Protein AF-A0A3P7E2C1-F1 (afdb_monomer_lite)

Structure (mmCIF, N/CA/C/O backbone):
data_A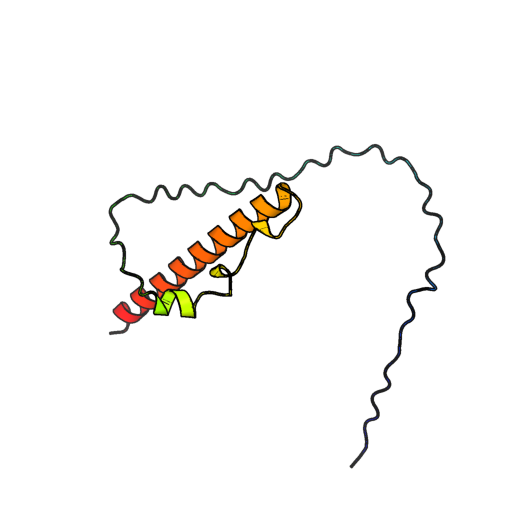F-A0A3P7E2C1-F1
#
_entry.id   AF-A0A3P7E2C1-F1
#
loop_
_atom_site.group_PDB
_atom_site.id
_atom_site.type_symbol
_atom_site.label_atom_id
_atom_site.label_alt_id
_atom_site.label_comp_id
_atom_site.label_asym_id
_atom_site.label_entity_id
_atom_site.label_seq_id
_atom_site.pdbx_PDB_ins_code
_atom_site.Cartn_x
_atom_site.Cartn_y
_atom_site.Cartn_z
_atom_site.occupancy
_atom_site.B_iso_or_equiv
_atom_site.auth_seq_id
_atom_site.auth_comp_id
_atom_site.auth_asym_id
_atom_site.auth_atom_id
_atom_site.pdbx_PDB_model_num
ATOM 1 N N . MET A 1 1 ? -13.293 -21.385 -45.369 1.00 48.38 1 MET A N 1
ATOM 2 C CA . MET A 1 1 ? -12.971 -21.171 -43.939 1.00 48.38 1 MET A CA 1
ATOM 3 C C . MET A 1 1 ? -14.239 -21.379 -43.131 1.00 48.38 1 MET A C 1
ATOM 5 O O . MET A 1 1 ? -15.244 -20.755 -43.451 1.00 48.38 1 MET A O 1
ATOM 9 N N . MET A 1 2 ? -14.222 -22.319 -42.185 1.00 51.50 2 MET A N 1
ATOM 10 C CA . MET A 1 2 ? -15.395 -22.694 -41.391 1.00 51.50 2 MET A CA 1
ATOM 11 C C . MET A 1 2 ? -15.752 -21.595 -40.386 1.00 51.50 2 MET A C 1
ATOM 13 O O . MET A 1 2 ? -14.876 -21.062 -39.708 1.00 51.50 2 MET A O 1
ATOM 17 N N . LYS A 1 3 ? -17.036 -21.232 -40.337 1.00 57.97 3 LYS A N 1
ATOM 18 C CA . LYS A 1 3 ? -17.590 -20.281 -39.372 1.00 57.97 3 LYS A CA 1
ATOM 19 C C . LYS A 1 3 ? -17.943 -21.062 -38.110 1.00 57.97 3 LYS A C 1
ATOM 21 O O . LYS A 1 3 ? -18.867 -21.866 -38.124 1.00 57.97 3 LYS A O 1
ATOM 26 N N . ASN A 1 4 ? -17.182 -20.851 -37.044 1.00 63.25 4 ASN A N 1
ATOM 27 C CA . ASN A 1 4 ? -17.468 -21.443 -35.744 1.00 63.25 4 ASN A CA 1
ATOM 28 C C . ASN A 1 4 ? -18.526 -20.572 -35.060 1.00 63.25 4 ASN A C 1
ATOM 30 O O . ASN A 1 4 ? -18.207 -19.523 -34.506 1.00 63.25 4 ASN A O 1
ATOM 34 N N . GLU A 1 5 ? -19.791 -20.971 -35.152 1.00 62.62 5 GLU A N 1
ATOM 35 C CA . GLU A 1 5 ? -20.889 -20.309 -34.449 1.00 62.62 5 GLU A CA 1
ATOM 36 C C . GLU A 1 5 ? -20.870 -20.736 -32.975 1.00 62.62 5 GLU A C 1
ATOM 38 O O . GLU A 1 5 ? -21.235 -21.855 -32.612 1.00 62.62 5 GLU A O 1
ATOM 43 N N . THR A 1 6 ? -20.394 -19.848 -32.106 1.00 63.97 6 THR A N 1
ATOM 44 C CA . THR A 1 6 ? -20.466 -20.004 -30.651 1.00 63.97 6 THR A CA 1
ATOM 45 C C . THR A 1 6 ? -21.913 -19.847 -30.191 1.00 63.97 6 THR A C 1
ATOM 47 O O . THR A 1 6 ? -22.439 -18.735 -30.154 1.00 63.97 6 THR A O 1
ATOM 50 N N . LYS A 1 7 ? -22.560 -20.961 -29.838 1.00 63.97 7 LYS A N 1
ATOM 51 C CA . LYS A 1 7 ? -23.870 -20.978 -29.176 1.00 63.97 7 LYS A CA 1
ATOM 52 C C . LYS A 1 7 ? -23.730 -20.441 -27.750 1.00 63.97 7 LYS A C 1
ATOM 54 O O . LYS A 1 7 ? -23.046 -21.037 -26.925 1.00 63.97 7 LYS A O 1
ATOM 59 N N . THR A 1 8 ? -24.366 -19.312 -27.471 1.00 62.88 8 THR A N 1
ATOM 60 C CA . THR A 1 8 ? -24.514 -18.746 -26.128 1.00 62.88 8 THR A CA 1
ATOM 61 C C . THR A 1 8 ? -25.785 -19.299 -25.484 1.00 62.88 8 THR A C 1
ATOM 63 O O . THR A 1 8 ? -26.891 -18.983 -25.912 1.00 62.88 8 THR A O 1
ATOM 66 N N . GLU A 1 9 ? -25.640 -20.132 -24.454 1.00 67.44 9 GLU A N 1
ATOM 67 C CA . GLU A 1 9 ? -26.765 -20.593 -23.635 1.00 67.44 9 GLU A CA 1
ATOM 68 C C . GLU A 1 9 ? -27.009 -19.604 -22.489 1.00 67.44 9 GLU A C 1
ATOM 70 O O . GLU A 1 9 ? -26.121 -19.315 -21.685 1.00 67.44 9 GLU A O 1
ATOM 75 N N . ILE A 1 10 ? -28.219 -19.048 -22.439 1.00 62.03 10 ILE A N 1
ATOM 76 C CA . ILE A 1 10 ? -28.678 -18.156 -21.373 1.00 62.03 10 ILE A CA 1
ATOM 77 C C . ILE A 1 10 ? -29.304 -19.041 -20.294 1.00 62.03 10 ILE A C 1
ATOM 79 O O . ILE A 1 10 ? -30.356 -19.638 -20.508 1.00 62.03 10 ILE A O 1
ATOM 83 N N . ILE A 1 11 ? -28.639 -19.151 -19.145 1.00 65.62 11 ILE A N 1
ATOM 84 C CA . ILE A 1 11 ? -29.105 -19.956 -18.012 1.00 65.62 11 ILE A CA 1
ATOM 85 C C . ILE A 1 11 ? -29.997 -19.076 -17.129 1.00 65.62 11 ILE A C 1
ATOM 87 O O . ILE A 1 11 ? -29.509 -18.180 -16.440 1.00 65.62 11 ILE A O 1
ATOM 91 N N . ASP A 1 12 ? -31.304 -19.332 -17.146 1.00 61.25 12 ASP A N 1
ATOM 92 C CA . ASP A 1 12 ? -32.269 -18.688 -16.253 1.00 61.25 12 ASP A CA 1
ATOM 93 C C . ASP A 1 12 ? -32.289 -19.401 -14.889 1.00 61.25 12 ASP A C 1
ATOM 95 O O . ASP A 1 12 ? -32.770 -20.526 -14.740 1.00 61.25 12 ASP A O 1
ATOM 99 N N . LEU A 1 13 ? -31.723 -18.744 -13.876 1.00 66.25 13 LEU A N 1
ATOM 100 C CA . LEU A 1 13 ? -31.591 -19.267 -12.511 1.00 66.25 13 LEU A CA 1
ATOM 101 C C . LEU A 1 13 ? -32.883 -19.140 -11.680 1.00 66.25 13 LEU A C 1
ATOM 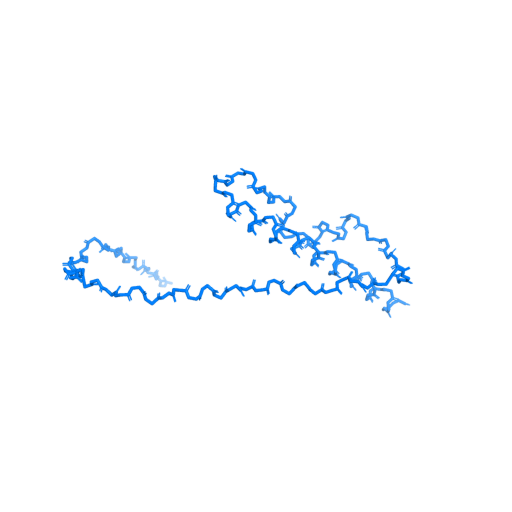103 O O . LEU A 1 13 ? -32.907 -19.557 -10.517 1.00 66.25 13 LEU A O 1
ATOM 107 N N . SER A 1 14 ? -33.961 -18.581 -12.242 1.00 61.94 14 SER A N 1
ATOM 108 C CA . SER A 1 14 ? -35.218 -18.359 -11.513 1.00 61.94 14 SER A CA 1
ATOM 109 C C . SER A 1 14 ? -35.969 -19.652 -11.156 1.00 61.94 14 SER A C 1
ATOM 111 O O . SER A 1 14 ? -36.785 -19.654 -10.236 1.00 61.94 14 SER A O 1
ATOM 113 N N . ILE A 1 15 ? -35.652 -20.780 -11.807 1.00 57.47 15 ILE A N 1
ATOM 114 C CA . ILE A 1 15 ? -36.356 -22.068 -11.639 1.00 57.47 15 ILE A CA 1
ATOM 115 C C . ILE A 1 15 ? -35.780 -22.907 -10.479 1.00 57.47 15 ILE A C 1
ATOM 117 O O . ILE A 1 15 ? -36.040 -24.106 -10.356 1.00 57.47 15 ILE A O 1
ATOM 121 N N . THR A 1 16 ? -35.018 -22.311 -9.560 1.00 54.81 16 THR A N 1
ATOM 122 C CA . THR A 1 16 ? -34.653 -23.023 -8.329 1.00 54.81 16 THR A CA 1
ATOM 123 C C . THR A 1 16 ? -35.872 -23.093 -7.409 1.00 54.81 16 THR A C 1
ATOM 125 O O . THR A 1 16 ? -36.122 -22.220 -6.582 1.00 54.81 16 THR A O 1
ATOM 128 N N . LYS A 1 17 ? -36.667 -24.161 -7.605 1.00 55.09 17 LYS A N 1
ATOM 129 C CA . LYS A 1 17 ? -37.740 -24.611 -6.711 1.00 55.09 17 LYS A CA 1
ATOM 130 C C . LYS A 1 17 ? -37.276 -24.412 -5.277 1.00 55.09 17 LYS A C 1
ATOM 132 O O . LYS A 1 17 ? -36.272 -24.990 -4.861 1.00 55.09 17 LYS A O 1
ATOM 137 N N . SER A 1 18 ? -38.013 -23.579 -4.557 1.00 57.34 18 SER A N 1
ATOM 138 C CA . SER A 1 18 ? -37.847 -23.305 -3.142 1.00 57.34 18 SER A CA 1
ATOM 139 C C . SER A 1 18 ? -37.896 -24.621 -2.370 1.00 57.34 18 SER A C 1
ATOM 141 O O . SER A 1 18 ? -38.953 -25.109 -1.978 1.00 57.34 18 SER A O 1
ATOM 143 N N . ALA A 1 19 ? -36.732 -25.229 -2.151 1.00 53.00 19 ALA A N 1
ATOM 144 C CA . ALA A 1 19 ? -36.593 -26.218 -1.107 1.00 53.00 19 ALA A CA 1
ATOM 145 C C . ALA A 1 19 ? -36.953 -25.480 0.182 1.00 53.00 19 ALA A C 1
ATOM 147 O O . ALA A 1 19 ? -36.265 -24.538 0.577 1.00 53.00 19 ALA A O 1
ATOM 148 N N . LEU A 1 20 ? -38.091 -25.845 0.773 1.00 49.44 20 LEU A N 1
ATOM 149 C CA . LEU A 1 20 ? -38.510 -25.415 2.097 1.00 49.44 20 LEU A CA 1
ATOM 150 C C . LEU A 1 20 ? -37.424 -25.865 3.075 1.00 49.44 20 LEU A C 1
ATOM 152 O O . LEU A 1 20 ? -37.481 -26.958 3.634 1.00 49.44 20 LEU A O 1
ATOM 156 N N . VAL A 1 21 ? -36.387 -25.045 3.236 1.00 52.03 21 VAL A N 1
ATOM 157 C CA . VAL A 1 21 ? -35.375 -25.236 4.263 1.00 52.03 21 VAL A CA 1
ATOM 158 C C . VAL A 1 21 ? -36.090 -24.949 5.570 1.00 52.03 21 VAL A C 1
ATOM 160 O O . VAL A 1 21 ? -36.291 -23.801 5.963 1.00 52.03 21 VAL A O 1
ATOM 163 N N . SER A 1 22 ? -36.558 -26.022 6.203 1.00 51.91 22 SER A N 1
ATOM 164 C CA . SER A 1 22 ? -37.112 -25.988 7.546 1.00 51.91 22 SER A CA 1
ATOM 165 C C . SER A 1 22 ? -36.144 -25.225 8.441 1.00 51.91 22 SER A C 1
ATOM 167 O O . SER A 1 22 ? -34.969 -25.589 8.534 1.00 51.91 22 SER A O 1
ATOM 169 N N . LEU A 1 23 ? -36.646 -24.173 9.086 1.00 54.06 23 LEU A N 1
ATOM 170 C CA . LEU A 1 23 ? -35.924 -23.347 10.043 1.00 54.06 23 LEU A CA 1
ATOM 171 C C . LEU A 1 23 ? -35.666 -24.164 11.319 1.00 54.06 23 LEU A C 1
ATOM 173 O O . LEU A 1 23 ? -36.231 -23.894 12.379 1.00 54.06 23 LE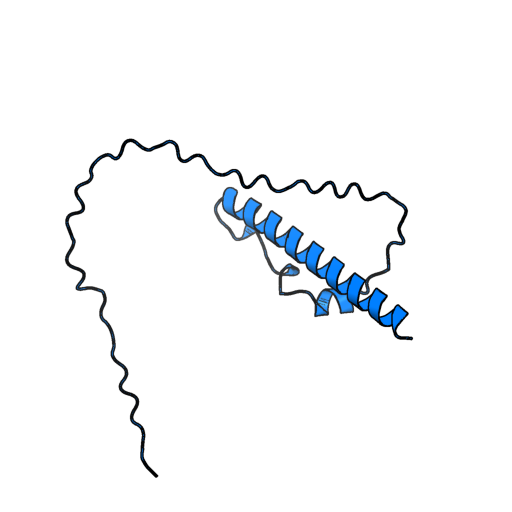U A O 1
ATOM 177 N N . THR A 1 24 ? -34.848 -25.211 11.236 1.00 53.19 24 THR A N 1
ATOM 178 C CA . THR A 1 24 ? -34.337 -25.857 12.434 1.00 53.19 24 THR A CA 1
ATOM 179 C C . THR A 1 24 ? -33.457 -24.818 13.105 1.00 53.19 24 THR A C 1
ATOM 181 O O . THR A 1 24 ? -32.474 -24.333 12.545 1.00 53.19 24 THR A O 1
ATOM 184 N N . LYS A 1 25 ? -33.872 -24.386 14.300 1.00 58.94 25 LYS A N 1
ATOM 185 C CA . LYS A 1 25 ? -33.069 -23.523 15.159 1.00 58.94 25 LYS A CA 1
ATOM 186 C C . LYS A 1 25 ? -31.834 -24.319 15.553 1.00 58.94 25 LYS A C 1
ATOM 188 O O . LYS A 1 25 ? -31.785 -24.913 16.627 1.00 58.94 25 LYS A O 1
ATOM 193 N N . THR A 1 26 ? -30.833 -24.360 14.680 1.00 56.81 26 THR A N 1
ATOM 194 C CA . THR A 1 26 ? -29.492 -24.764 15.063 1.00 56.81 26 THR A CA 1
ATOM 195 C C . THR A 1 26 ? -29.124 -23.824 16.194 1.00 56.81 26 THR A C 1
ATOM 197 O O . THR A 1 26 ? -28.992 -22.615 15.973 1.00 56.81 26 THR A O 1
ATOM 200 N N . LYS A 1 27 ? -29.059 -24.363 17.421 1.00 58.91 27 LYS A N 1
ATOM 201 C CA . LYS A 1 27 ? -28.421 -23.699 18.557 1.00 58.91 27 LYS A CA 1
ATOM 202 C C . LYS A 1 27 ? -27.150 -23.098 17.989 1.00 58.91 27 LYS A C 1
ATOM 204 O O . LYS A 1 27 ? -26.296 -23.849 17.519 1.00 58.91 27 LYS A O 1
ATOM 209 N N . LYS A 1 28 ? -27.098 -21.765 17.916 1.00 58.72 28 LYS A N 1
ATOM 210 C CA . LYS A 1 28 ? -25.929 -21.050 17.422 1.00 58.72 28 LYS A CA 1
ATOM 211 C C . LYS A 1 28 ? -24.779 -21.573 18.266 1.00 58.72 28 LYS A C 1
ATOM 213 O O . LYS A 1 28 ? -24.697 -21.243 19.447 1.00 58.72 28 LYS A O 1
ATOM 218 N N . ARG A 1 29 ? -23.932 -22.436 17.692 1.00 59.00 29 ARG A N 1
ATOM 219 C CA . ARG A 1 29 ? -22.594 -22.601 18.241 1.00 59.00 29 ARG A CA 1
ATOM 220 C C . ARG A 1 29 ? -22.061 -21.175 18.299 1.00 59.00 29 ARG A C 1
ATOM 222 O O . ARG A 1 29 ? -22.241 -20.463 17.303 1.00 59.00 29 ARG A O 1
ATOM 229 N N . PRO A 1 30 ? -21.545 -20.710 19.447 1.00 52.66 30 PRO A N 1
ATOM 230 C CA . PRO A 1 30 ? -20.901 -19.414 19.479 1.00 52.66 30 PRO A CA 1
ATOM 231 C C . PRO A 1 30 ? -19.901 -19.436 18.332 1.00 52.66 30 PRO A C 1
ATOM 233 O O . PRO A 1 30 ? -19.035 -20.308 18.275 1.00 52.66 30 PRO A O 1
ATOM 236 N N . TYR A 1 31 ? -20.135 -18.577 17.340 1.00 57.41 31 TYR A N 1
ATOM 237 C CA . TYR A 1 31 ? -19.164 -18.331 16.299 1.00 57.41 31 TYR A CA 1
ATOM 238 C C . TYR A 1 31 ? -17.981 -17.768 17.065 1.00 57.41 31 TYR A C 1
ATOM 240 O O . TYR A 1 31 ? -18.011 -16.609 17.486 1.00 57.41 31 TYR A O 1
ATOM 248 N N . VAL A 1 32 ? -17.014 -18.636 17.364 1.00 56.47 32 VAL A N 1
ATOM 249 C CA . VAL A 1 32 ? -15.709 -18.219 17.840 1.00 56.47 32 VAL A CA 1
ATOM 250 C C . VAL A 1 32 ? -15.174 -17.459 16.654 1.00 56.47 32 VAL A C 1
ATOM 252 O O . VAL A 1 32 ? -14.749 -18.031 15.654 1.00 56.47 32 VAL A O 1
ATOM 255 N N . LYS A 1 33 ? -15.374 -16.146 16.710 1.00 59.06 33 LYS A N 1
ATOM 256 C CA . LYS A 1 33 ? -14.741 -15.216 15.810 1.00 59.06 33 LYS A CA 1
ATOM 257 C C . LYS A 1 33 ? -13.274 -15.540 15.991 1.00 59.06 33 LYS A C 1
ATOM 259 O O . LYS A 1 33 ? -12.724 -15.271 17.054 1.00 59.06 33 LYS A O 1
ATOM 264 N N . GLU A 1 34 ? -12.684 -16.196 14.998 1.00 55.94 34 GLU A N 1
ATOM 265 C CA . GLU A 1 34 ? -11.252 -16.140 14.800 1.00 55.94 34 GLU A CA 1
ATOM 266 C C . GLU A 1 34 ? -10.984 -14.652 14.627 1.00 55.94 34 GLU A C 1
ATOM 268 O O . GLU A 1 34 ? -11.128 -14.057 13.549 1.00 55.94 34 GLU A O 1
ATOM 273 N N . GLU A 1 35 ? -10.757 -14.004 15.767 1.00 50.84 35 GLU A N 1
ATOM 274 C CA . GLU A 1 35 ? -9.995 -12.794 15.855 1.00 50.84 35 GLU A CA 1
ATOM 275 C C . GLU A 1 35 ? -8.715 -13.184 15.153 1.00 50.84 35 GLU A C 1
ATOM 277 O O . GLU A 1 35 ? -7.832 -13.829 15.708 1.00 50.84 35 GLU A O 1
ATOM 282 N N . ASN A 1 36 ? -8.694 -12.892 13.854 1.00 49.38 36 ASN A N 1
ATOM 283 C CA . ASN A 1 36 ? -7.488 -12.690 13.104 1.00 49.38 36 ASN A CA 1
ATOM 284 C C . ASN A 1 36 ? -6.809 -11.570 13.873 1.00 49.38 36 ASN A C 1
ATOM 286 O O . ASN A 1 36 ? -7.024 -10.392 13.575 1.00 49.38 36 ASN A O 1
ATOM 290 N N . PHE A 1 37 ? -6.120 -11.977 14.942 1.00 45.44 37 PHE A N 1
ATOM 291 C CA . PHE A 1 37 ? -5.176 -11.223 15.717 1.00 45.44 37 PHE A CA 1
ATOM 292 C C . PHE A 1 37 ? -4.266 -10.707 14.630 1.00 45.44 37 PHE A C 1
ATOM 294 O O . PHE A 1 37 ? -3.501 -11.446 14.004 1.00 45.44 37 PHE A O 1
ATOM 301 N N . VAL A 1 38 ? -4.519 -9.460 14.250 1.00 49.03 38 VAL A N 1
ATOM 302 C CA . VAL A 1 38 ? -3.640 -8.751 13.358 1.00 49.03 38 VAL A CA 1
ATOM 303 C C . VAL A 1 38 ? -2.375 -8.713 14.167 1.00 49.03 38 VAL A C 1
ATOM 305 O O . VAL A 1 38 ? -2.327 -8.002 15.159 1.00 49.03 38 VAL A O 1
ATOM 308 N N . TYR A 1 39 ? -1.449 -9.591 13.788 1.00 48.97 39 TYR A N 1
ATOM 309 C CA . TYR A 1 39 ? -0.085 -9.631 14.255 1.00 48.97 39 TYR A CA 1
ATOM 310 C C . TYR A 1 39 ? 0.332 -8.164 14.334 1.00 48.97 39 TYR A C 1
ATOM 312 O O . TYR A 1 39 ? 0.537 -7.521 13.297 1.00 48.97 39 TYR A O 1
ATOM 320 N N . GLU A 1 40 ? 0.354 -7.604 15.546 1.00 50.75 40 GLU A N 1
ATOM 321 C CA . GLU A 1 40 ? 1.179 -6.452 15.853 1.00 50.75 40 GLU A CA 1
ATOM 322 C C . GLU A 1 40 ? 2.577 -7.011 15.670 1.00 50.75 40 GLU A C 1
ATOM 324 O O . GLU A 1 40 ? 3.229 -7.469 16.596 1.00 50.75 40 GLU A O 1
ATOM 329 N N . LYS A 1 41 ? 2.989 -7.142 14.405 1.00 51.41 41 LYS A N 1
ATOM 330 C CA . LYS A 1 41 ? 4.369 -7.392 14.089 1.00 51.41 41 LYS A CA 1
ATOM 331 C C . LYS A 1 41 ? 5.015 -6.134 14.593 1.00 51.41 41 LYS A C 1
ATOM 333 O O . LYS A 1 41 ? 4.842 -5.082 13.984 1.00 51.41 41 LYS A O 1
ATOM 338 N N . ASP A 1 42 ? 5.633 -6.270 15.751 1.00 46.06 42 ASP A N 1
ATOM 339 C CA . ASP A 1 42 ? 6.456 -5.296 16.418 1.00 46.06 42 ASP A CA 1
ATOM 340 C C . ASP A 1 42 ? 7.410 -4.677 15.391 1.00 46.06 42 ASP A C 1
ATOM 342 O O . ASP A 1 42 ? 8.561 -5.080 15.239 1.00 46.06 42 ASP A O 1
ATOM 346 N N . GLN A 1 43 ? 6.951 -3.660 14.664 1.00 52.47 43 GLN A N 1
ATOM 347 C CA . GLN A 1 43 ? 7.790 -2.774 13.869 1.00 52.47 43 GLN A CA 1
ATOM 348 C C . GLN A 1 43 ? 8.420 -1.755 14.836 1.00 52.47 43 GLN A C 1
ATOM 350 O O . GLN A 1 43 ? 8.576 -0.582 14.532 1.00 52.47 43 GLN A O 1
ATOM 355 N N . LYS A 1 44 ? 8.845 -2.221 16.020 1.00 47.12 44 LYS A N 1
ATOM 356 C CA . LYS A 1 44 ? 9.958 -1.651 16.778 1.00 47.12 44 LYS A CA 1
ATOM 357 C C . LYS A 1 44 ? 11.257 -2.109 16.106 1.00 47.12 44 LYS A C 1
ATOM 359 O O . LYS A 1 44 ? 12.132 -2.692 16.737 1.00 47.12 44 LYS A O 1
ATOM 364 N N . LYS A 1 45 ? 11.415 -1.863 14.804 1.00 54.44 45 LYS A N 1
ATOM 365 C CA . LYS A 1 45 ? 12.748 -1.905 14.199 1.00 54.44 45 LYS A CA 1
ATOM 366 C C . LYS A 1 45 ? 13.364 -0.529 14.373 1.00 54.44 45 LYS A C 1
ATOM 368 O O . LYS A 1 45 ? 13.233 0.335 13.522 1.00 54.44 45 LYS A O 1
ATOM 373 N N . SER A 1 46 ? 13.948 -0.372 15.561 1.00 51.88 46 SER A N 1
ATOM 374 C CA . SER A 1 46 ? 15.186 0.356 15.847 1.00 51.88 46 SER A CA 1
ATOM 375 C C . SER A 1 46 ? 15.555 1.473 14.863 1.00 51.88 46 SER A C 1
ATOM 377 O O . SER A 1 46 ? 15.923 1.223 13.714 1.00 51.88 46 SER A O 1
ATOM 379 N N . SER A 1 47 ? 15.536 2.677 15.414 1.00 48.28 47 SER A N 1
ATOM 380 C CA . SER A 1 47 ? 15.930 3.997 14.929 1.00 48.28 47 SER A CA 1
ATOM 381 C C . SER A 1 47 ? 17.346 4.146 14.340 1.00 48.28 47 SER A C 1
ATOM 383 O O . SER A 1 47 ? 18.006 5.123 14.668 1.00 48.28 47 SER A O 1
ATOM 385 N N . ASP A 1 48 ? 17.856 3.225 13.515 1.00 51.47 48 ASP A N 1
ATOM 386 C CA . ASP A 1 48 ? 19.268 3.341 13.090 1.00 51.47 48 ASP A CA 1
ATOM 387 C C . ASP A 1 48 ? 19.616 2.861 11.677 1.00 51.47 48 ASP A C 1
ATOM 389 O O . ASP A 1 48 ? 20.774 2.830 11.270 1.00 51.47 48 ASP A O 1
ATOM 393 N N . ARG A 1 49 ? 18.633 2.466 10.869 1.00 55.34 49 ARG A N 1
ATOM 394 C CA . ARG A 1 49 ? 18.923 1.913 9.540 1.00 55.34 49 ARG A CA 1
ATOM 395 C C . ARG A 1 49 ? 18.408 2.843 8.475 1.00 55.34 49 ARG A C 1
ATOM 397 O O . ARG A 1 49 ? 17.287 2.650 8.028 1.00 55.34 49 ARG A O 1
ATOM 404 N N . HIS A 1 50 ? 19.249 3.820 8.137 1.00 57.25 50 HIS A N 1
ATOM 405 C CA . HIS A 1 50 ? 19.229 4.618 6.909 1.00 57.25 50 HIS A CA 1
ATOM 406 C C . HIS A 1 50 ? 17.836 4.670 6.282 1.00 57.25 50 HIS A C 1
ATOM 408 O O . HIS A 1 50 ? 17.448 3.755 5.544 1.00 57.25 50 HIS A O 1
ATOM 414 N N . GLU A 1 51 ? 17.072 5.714 6.609 1.00 69.75 51 GLU A N 1
ATOM 415 C CA . GLU A 1 51 ? 15.870 6.045 5.852 1.00 69.75 51 GLU A CA 1
ATOM 416 C C . GLU A 1 51 ? 16.302 6.300 4.407 1.00 69.75 51 GLU A C 1
ATOM 418 O O . GLU A 1 51 ? 16.693 7.401 4.033 1.00 69.75 51 GLU A O 1
ATOM 423 N N . VAL A 1 52 ? 16.320 5.233 3.605 1.00 71.81 52 VAL A N 1
ATOM 424 C CA . VAL A 1 52 ? 16.585 5.310 2.175 1.00 71.81 52 VAL A CA 1
ATOM 425 C C . VAL A 1 52 ? 15.515 6.233 1.629 1.00 71.81 52 VAL A C 1
ATOM 427 O O . VAL A 1 52 ? 14.323 5.938 1.743 1.00 71.81 52 VAL A O 1
ATOM 430 N N . PHE A 1 53 ? 15.938 7.371 1.091 1.00 85.25 53 PHE A N 1
ATOM 431 C CA . PHE A 1 53 ? 15.025 8.310 0.473 1.00 85.25 53 PHE A CA 1
ATOM 432 C C . PHE A 1 53 ? 14.333 7.608 -0.699 1.00 85.25 53 PHE A C 1
ATOM 434 O O . PHE A 1 53 ? 14.963 7.283 -1.703 1.00 85.25 53 PHE A O 1
ATOM 441 N N . ILE A 1 54 ? 13.031 7.347 -0.563 1.00 85.38 54 ILE A N 1
ATOM 442 C CA . ILE A 1 54 ? 12.243 6.716 -1.621 1.00 85.38 54 ILE A CA 1
ATOM 443 C C . ILE A 1 54 ? 11.649 7.831 -2.490 1.00 85.38 54 ILE A C 1
ATOM 445 O O . ILE A 1 54 ? 10.760 8.551 -2.022 1.00 85.38 54 ILE A O 1
ATOM 449 N N . PRO A 1 55 ? 12.075 7.985 -3.758 1.00 89.25 55 PRO A N 1
ATOM 450 C CA . PRO A 1 55 ? 11.506 8.991 -4.636 1.00 89.25 55 PRO A CA 1
A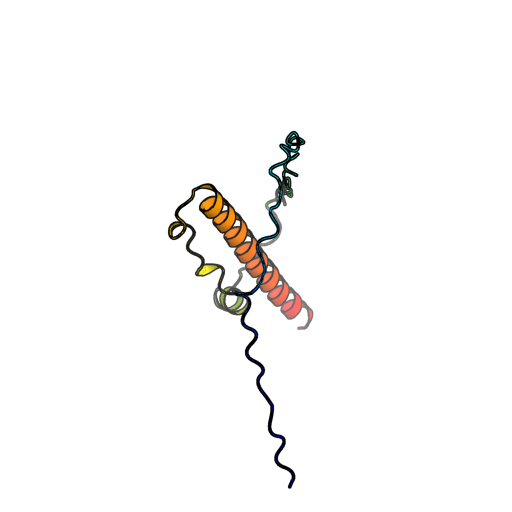TOM 451 C C . PRO A 1 55 ? 10.022 8.704 -4.885 1.00 89.25 55 PRO A C 1
ATOM 453 O O . PRO A 1 55 ? 9.600 7.561 -5.080 1.00 89.25 55 PRO A O 1
ATOM 456 N N . GLN A 1 56 ? 9.214 9.764 -4.956 1.00 90.00 56 GLN A N 1
ATOM 457 C CA . GLN A 1 56 ? 7.763 9.655 -5.150 1.00 90.00 56 GLN A CA 1
ATOM 458 C C . GLN A 1 56 ? 7.386 8.921 -6.449 1.00 90.00 56 GLN A C 1
ATOM 460 O O . GLN A 1 56 ? 6.344 8.272 -6.518 1.00 90.00 56 GLN A O 1
ATOM 465 N N . ASN A 1 57 ? 8.249 8.980 -7.468 1.00 90.75 57 ASN A N 1
ATOM 466 C CA . ASN A 1 57 ? 8.072 8.228 -8.708 1.00 90.75 57 ASN A CA 1
ATOM 467 C C . ASN A 1 57 ? 8.080 6.707 -8.456 1.00 90.75 57 ASN A C 1
ATOM 469 O O . ASN A 1 57 ? 7.167 6.019 -8.907 1.00 90.75 57 ASN A O 1
ATOM 473 N N . ALA A 1 58 ? 9.030 6.196 -7.662 1.00 89.31 58 ALA A N 1
ATOM 474 C CA . ALA A 1 58 ? 9.095 4.773 -7.319 1.00 89.31 58 ALA A CA 1
ATOM 475 C C . ALA A 1 58 ? 7.848 4.326 -6.541 1.00 89.31 58 ALA A C 1
ATOM 477 O O . ALA A 1 58 ? 7.244 3.307 -6.869 1.00 89.31 58 ALA A O 1
ATOM 478 N N . LEU A 1 59 ? 7.381 5.140 -5.586 1.00 91.75 59 LEU A N 1
ATOM 479 C CA . LEU A 1 59 ? 6.126 4.864 -4.878 1.00 91.75 59 LEU A CA 1
ATOM 480 C C . LEU A 1 59 ? 4.930 4.791 -5.831 1.00 91.75 59 LEU A C 1
ATOM 482 O O . LEU A 1 59 ? 4.104 3.896 -5.700 1.00 91.75 59 LEU A O 1
ATOM 486 N N . ARG A 1 60 ? 4.846 5.700 -6.809 1.00 92.31 60 ARG A N 1
ATOM 487 C CA . ARG A 1 60 ? 3.751 5.723 -7.787 1.00 92.31 60 ARG A CA 1
ATOM 488 C C . ARG A 1 60 ? 3.786 4.524 -8.739 1.00 92.31 60 ARG A C 1
ATOM 490 O O . ARG A 1 60 ? 2.725 4.042 -9.114 1.00 92.31 60 ARG A O 1
ATOM 497 N N . ARG A 1 61 ? 4.973 4.034 -9.120 1.00 91.94 61 ARG A N 1
ATOM 498 C CA . ARG A 1 61 ? 5.131 2.838 -9.974 1.00 91.94 61 ARG A CA 1
ATOM 499 C C . ARG A 1 61 ? 4.596 1.571 -9.303 1.00 91.94 61 ARG A C 1
ATOM 501 O O . ARG A 1 61 ? 4.018 0.730 -9.982 1.00 91.94 61 ARG A O 1
ATOM 508 N N . HIS A 1 62 ? 4.765 1.466 -7.985 1.00 93.19 62 HIS A N 1
ATOM 509 C CA . HIS A 1 62 ? 4.328 0.315 -7.182 1.00 93.19 62 HIS A CA 1
ATOM 510 C C . HIS A 1 62 ? 2.987 0.523 -6.473 1.00 93.19 62 HIS A C 1
ATOM 512 O O . HIS A 1 62 ? 2.525 -0.364 -5.746 1.00 93.19 62 HIS A O 1
ATOM 518 N N . ASP A 1 63 ? 2.357 1.687 -6.628 1.00 92.06 63 ASP A N 1
ATOM 519 C CA . ASP A 1 63 ? 1.016 1.910 -6.103 1.00 92.06 63 ASP A CA 1
ATOM 520 C C . ASP A 1 63 ? -0.006 1.183 -6.981 1.00 92.06 63 ASP A C 1
ATOM 522 O O . ASP A 1 63 ? -0.172 1.457 -8.165 1.00 92.06 63 ASP A O 1
ATOM 526 N N . THR A 1 64 ? -0.735 0.257 -6.366 1.00 90.12 64 THR A N 1
ATOM 527 C CA . THR A 1 64 ? -1.792 -0.535 -7.012 1.00 90.12 64 THR A CA 1
ATOM 528 C C . THR A 1 64 ? -3.173 0.116 -6.863 1.00 90.12 64 THR A C 1
ATOM 530 O O . THR A 1 64 ? -4.200 -0.557 -6.897 1.00 90.12 64 THR A O 1
ATOM 533 N N . GLY A 1 65 ? -3.208 1.439 -6.669 1.00 90.38 65 GLY A N 1
ATOM 534 C CA . GLY A 1 65 ? -4.422 2.214 -6.404 1.00 90.38 65 GLY A CA 1
ATOM 535 C C . GLY A 1 65 ? -4.796 2.277 -4.922 1.00 90.38 65 GLY A C 1
ATOM 536 O O . GLY A 1 65 ? -5.896 2.715 -4.580 1.00 90.38 65 GLY A O 1
ATOM 537 N N . ALA A 1 66 ? -3.892 1.876 -4.025 1.00 91.56 66 ALA A N 1
ATOM 538 C CA . ALA A 1 66 ? -4.113 1.933 -2.586 1.00 91.56 66 ALA A CA 1
ATOM 539 C C . ALA A 1 66 ? -4.253 3.379 -2.094 1.00 91.56 66 ALA A C 1
ATOM 541 O O . ALA A 1 66 ? -5.057 3.652 -1.196 1.00 91.56 66 ALA A O 1
ATOM 542 N N . ALA A 1 67 ? -3.527 4.320 -2.708 1.00 89.25 67 ALA A N 1
ATOM 543 C CA . ALA A 1 67 ? -3.654 5.739 -2.385 1.00 89.25 67 ALA A CA 1
ATOM 544 C C . ALA A 1 67 ? -5.075 6.273 -2.636 1.00 89.25 67 ALA A C 1
ATOM 546 O O . ALA A 1 67 ? -5.540 7.115 -1.866 1.00 89.25 67 ALA A O 1
ATOM 547 N N . ASN A 1 68 ? -5.783 5.722 -3.626 1.00 91.75 68 ASN A N 1
ATOM 548 C CA . ASN A 1 68 ? -7.123 6.151 -4.039 1.00 91.75 68 ASN A CA 1
ATOM 549 C C . ASN A 1 68 ? -8.256 5.541 -3.199 1.00 91.75 68 ASN A C 1
ATOM 551 O O . ASN A 1 68 ? -9.416 5.922 -3.355 1.00 91.75 68 ASN A O 1
ATOM 555 N N . ILE A 1 69 ? -7.955 4.593 -2.306 1.00 91.06 69 ILE A N 1
ATOM 556 C CA . ILE A 1 69 ? -8.965 4.005 -1.422 1.00 91.06 69 ILE A CA 1
ATOM 557 C C . ILE A 1 69 ? -9.453 5.088 -0.457 1.00 91.06 69 ILE A C 1
ATOM 559 O O . ILE A 1 69 ? -8.684 5.547 0.387 1.00 91.06 69 ILE A O 1
ATOM 563 N N . ASN A 1 70 ? -10.739 5.444 -0.536 1.00 92.56 70 ASN A N 1
ATOM 564 C CA . ASN A 1 70 ? -11.396 6.304 0.446 1.00 92.56 70 ASN A CA 1
ATOM 565 C C . ASN A 1 70 ? -12.305 5.481 1.385 1.00 92.56 70 ASN A C 1
ATOM 567 O O . ASN A 1 70 ? -13.402 5.085 0.979 1.00 92.56 70 ASN A O 1
ATOM 571 N N . PRO A 1 71 ? -11.885 5.224 2.638 1.00 92.06 71 PRO A N 1
ATOM 572 C CA . PRO A 1 71 ? -12.699 4.514 3.621 1.00 92.06 71 PRO A CA 1
ATOM 573 C C . PRO A 1 71 ? -13.999 5.241 3.988 1.00 92.06 71 PRO A C 1
ATOM 575 O O . PRO A 1 71 ? -14.964 4.583 4.374 1.00 92.06 71 PRO A O 1
ATOM 578 N N . GLU A 1 72 ? -14.066 6.568 3.847 1.00 92.62 72 GLU A N 1
ATOM 579 C CA . GLU A 1 72 ? -15.231 7.369 4.253 1.00 92.62 72 GLU A CA 1
ATOM 580 C C . GLU A 1 72 ? -16.489 7.057 3.442 1.00 92.62 72 GLU A C 1
ATOM 582 O O . GLU A 1 72 ? -17.597 7.147 3.975 1.00 92.62 72 GLU A O 1
ATOM 587 N N . ASN A 1 73 ? -16.310 6.591 2.202 1.00 91.81 73 ASN A N 1
ATOM 588 C CA . ASN A 1 73 ? -17.390 6.228 1.285 1.00 91.81 73 ASN A CA 1
ATOM 589 C C . ASN A 1 73 ? -18.198 5.006 1.757 1.00 91.81 73 ASN A C 1
ATOM 591 O O . ASN A 1 73 ? -19.223 4.672 1.162 1.00 91.81 73 ASN A O 1
ATOM 595 N N . VAL A 1 74 ? -17.756 4.310 2.811 1.00 92.56 74 VAL A N 1
ATOM 596 C CA . VAL A 1 74 ? -18.456 3.134 3.331 1.00 92.56 74 VAL A CA 1
ATOM 597 C C . VAL A 1 74 ? -19.356 3.486 4.507 1.00 92.56 74 VAL A C 1
ATOM 599 O O . VAL A 1 74 ? -18.922 4.068 5.490 1.00 92.56 74 VAL A O 1
ATOM 602 N N . LYS A 1 75 ? -20.620 3.052 4.462 1.00 92.94 75 LYS A N 1
ATOM 603 C CA . LYS A 1 75 ? -21.641 3.406 5.464 1.00 92.94 75 LYS A CA 1
ATOM 604 C C . LYS A 1 75 ? -21.331 2.914 6.885 1.00 92.94 75 LYS A C 1
ATOM 606 O O . LYS A 1 75 ? -21.602 3.613 7.855 1.00 92.94 75 LYS A O 1
ATOM 611 N N . THR A 1 76 ? -20.795 1.703 7.032 1.00 95.12 76 THR A N 1
ATOM 612 C CA . THR A 1 76 ? -20.633 1.054 8.346 1.00 95.12 76 THR A CA 1
ATOM 613 C C . THR A 1 76 ? -19.236 1.268 8.927 1.00 95.12 76 THR A C 1
ATOM 615 O O . THR A 1 76 ? -18.252 1.009 8.231 1.00 95.12 76 THR A O 1
ATOM 618 N N . GLY A 1 77 ? -19.136 1.579 10.223 1.00 93.50 77 GLY A N 1
ATOM 619 C CA . GLY A 1 77 ? -17.847 1.757 10.911 1.00 93.50 77 GLY A CA 1
ATOM 620 C C . GLY A 1 77 ? -16.905 0.548 10.817 1.00 93.50 77 GLY A C 1
ATOM 621 O O . GLY A 1 77 ? -15.709 0.718 10.606 1.00 93.50 77 GLY A O 1
ATOM 622 N N . PHE A 1 78 ? -17.440 -0.679 10.859 1.00 94.94 78 PHE A N 1
ATOM 623 C CA . PHE A 1 78 ? -16.637 -1.901 10.717 1.00 94.94 78 PHE A CA 1
ATOM 624 C C . PHE A 1 78 ? -15.882 -1.963 9.381 1.00 94.94 78 PHE A C 1
ATOM 626 O O . PHE A 1 78 ? -14.684 -2.244 9.343 1.00 94.94 78 PHE A O 1
ATOM 633 N N . HIS A 1 79 ? -16.568 -1.691 8.269 1.00 94.69 79 HIS A N 1
ATOM 634 C CA . HIS A 1 79 ? -15.935 -1.705 6.955 1.00 94.69 79 HIS A CA 1
ATOM 635 C C . HIS A 1 79 ? -15.000 -0.511 6.736 1.00 94.69 79 HIS A C 1
ATOM 637 O O . HIS A 1 79 ? -13.977 -0.707 6.082 1.00 94.69 79 HIS A O 1
ATOM 643 N N . LYS A 1 80 ? -15.288 0.668 7.319 1.00 95.62 80 LYS A N 1
ATOM 644 C CA . LYS A 1 80 ? -14.355 1.811 7.316 1.00 95.62 80 LYS A CA 1
ATOM 645 C C . LYS A 1 80 ? -13.012 1.409 7.927 1.00 95.62 80 LYS A C 1
ATOM 647 O O . LYS A 1 80 ? -11.999 1.419 7.233 1.00 95.62 80 LYS A O 1
ATOM 652 N N . ALA A 1 81 ? -13.036 0.904 9.163 1.00 94.38 81 ALA A N 1
ATOM 653 C CA . ALA A 1 81 ? -11.837 0.440 9.861 1.00 94.38 81 ALA A CA 1
ATOM 654 C C . ALA A 1 81 ? -11.112 -0.672 9.082 1.00 94.38 81 ALA A C 1
ATOM 656 O O . ALA A 1 81 ? -9.900 -0.622 8.884 1.00 94.38 81 ALA A O 1
ATOM 657 N N . LYS A 1 82 ? -11.859 -1.650 8.549 1.00 94.69 82 LYS A N 1
ATOM 658 C CA . LYS A 1 82 ? -11.285 -2.732 7.732 1.00 94.69 82 LYS A CA 1
ATOM 659 C C . LYS A 1 82 ? -10.579 -2.203 6.478 1.00 94.69 82 LYS A C 1
ATOM 661 O O . LYS A 1 82 ? -9.522 -2.723 6.115 1.00 94.69 82 LYS A O 1
ATOM 666 N N . LEU A 1 83 ? -11.157 -1.213 5.795 1.00 93.56 83 LEU A N 1
ATOM 667 C CA . LEU A 1 83 ? -10.548 -0.594 4.618 1.00 93.56 83 LEU A CA 1
ATOM 668 C C . LEU A 1 83 ? -9.335 0.254 4.980 1.00 93.56 83 LEU A C 1
ATOM 670 O O . LEU A 1 83 ? -8.335 0.167 4.276 1.00 93.56 83 LEU A O 1
ATOM 674 N N . GLU A 1 84 ? -9.377 1.005 6.078 1.00 94.06 84 GLU A N 1
ATOM 675 C CA . GLU A 1 84 ? -8.222 1.756 6.579 1.00 94.06 84 GLU A CA 1
ATOM 676 C C . GLU A 1 84 ? -7.034 0.838 6.866 1.00 94.06 84 GLU A C 1
ATOM 678 O O . GLU A 1 84 ? -5.925 1.102 6.398 1.00 94.06 84 GLU A O 1
ATOM 683 N N . THR A 1 85 ? -7.256 -0.277 7.571 1.00 93.94 85 THR A N 1
ATOM 684 C CA . THR A 1 85 ? -6.196 -1.260 7.839 1.00 93.94 85 THR A CA 1
ATOM 685 C C . THR A 1 85 ? -5.626 -1.828 6.542 1.00 93.94 85 THR A C 1
ATOM 687 O O . THR A 1 85 ? -4.408 -1.927 6.392 1.00 93.94 85 THR A O 1
ATOM 690 N N . LYS A 1 86 ? -6.485 -2.180 5.577 1.00 92.12 86 LYS A N 1
ATOM 691 C CA . LYS A 1 86 ? -6.036 -2.673 4.266 1.00 92.12 86 LYS A CA 1
ATOM 692 C C . LYS A 1 86 ? -5.242 -1.616 3.501 1.00 92.12 86 LYS A C 1
ATOM 694 O O . LYS A 1 86 ? -4.170 -1.930 2.996 1.00 92.12 86 LYS A O 1
ATOM 699 N N . ARG A 1 87 ? -5.729 -0.374 3.457 1.00 93.88 87 ARG A N 1
ATOM 700 C CA . ARG A 1 87 ? -5.061 0.760 2.807 1.00 93.88 87 ARG A CA 1
ATOM 701 C C . ARG A 1 87 ? -3.660 0.964 3.377 1.00 93.88 87 ARG A C 1
ATOM 703 O O . ARG A 1 87 ? -2.708 1.030 2.608 1.00 93.88 87 ARG A O 1
ATOM 710 N N . LYS A 1 88 ? -3.525 0.985 4.708 1.00 94.50 88 LYS A N 1
ATOM 711 C CA . LYS A 1 88 ? -2.226 1.099 5.392 1.00 94.50 88 LYS A CA 1
ATOM 712 C C . LYS A 1 88 ? -1.264 -0.016 4.976 1.00 94.50 88 LYS A C 1
ATOM 714 O O . LYS A 1 88 ? -0.154 0.284 4.553 1.00 94.50 88 LYS A O 1
ATOM 719 N N . ARG A 1 89 ? -1.711 -1.278 5.006 1.00 93.62 89 ARG A N 1
ATOM 720 C CA . ARG A 1 89 ? -0.888 -2.434 4.602 1.00 93.62 89 ARG A CA 1
ATOM 721 C C . ARG A 1 89 ? -0.420 -2.354 3.153 1.00 93.62 89 ARG A C 1
ATOM 723 O O . ARG A 1 89 ? 0.721 -2.688 2.860 1.00 93.62 89 ARG A O 1
ATOM 730 N N . PHE A 1 90 ? -1.292 -1.932 2.239 1.00 93.81 90 PHE A N 1
ATOM 731 C CA . PHE A 1 90 ? -0.906 -1.793 0.838 1.00 93.81 90 PHE A CA 1
ATOM 732 C C . PHE A 1 90 ? 0.115 -0.673 0.636 1.00 93.81 90 PHE A C 1
ATOM 734 O O . PHE A 1 90 ? 1.093 -0.887 -0.069 1.00 93.81 90 PHE A O 1
ATOM 741 N N . LEU A 1 91 ? -0.056 0.473 1.301 1.00 92.25 91 LEU A N 1
ATOM 742 C CA . LEU A 1 91 ? 0.916 1.568 1.239 1.00 92.25 91 LEU A CA 1
ATOM 743 C C . LEU A 1 91 ? 2.274 1.180 1.844 1.00 92.25 91 LEU A C 1
ATOM 745 O O . LEU A 1 91 ? 3.310 1.539 1.289 1.00 92.25 91 LEU A O 1
ATOM 749 N N . GLU A 1 92 ? 2.283 0.432 2.950 1.00 92.69 92 GLU A N 1
ATOM 750 C CA . GLU A 1 92 ? 3.510 -0.108 3.551 1.00 92.69 92 GLU A CA 1
ATOM 751 C C . GLU A 1 92 ? 4.216 -1.062 2.581 1.00 92.69 92 GLU A C 1
ATOM 753 O O . GLU A 1 92 ? 5.389 -0.865 2.273 1.00 92.69 92 GLU A O 1
ATOM 758 N N . ARG A 1 93 ? 3.476 -2.005 1.988 1.00 93.44 93 ARG A N 1
ATOM 759 C CA . ARG A 1 93 ? 4.003 -2.911 0.959 1.00 93.44 93 ARG A CA 1
ATOM 760 C C . ARG A 1 93 ? 4.584 -2.154 -0.239 1.00 93.44 93 ARG A C 1
ATOM 762 O O . ARG A 1 93 ? 5.662 -2.498 -0.710 1.00 93.44 93 ARG A O 1
ATOM 769 N N . THR A 1 94 ? 3.893 -1.130 -0.737 1.00 93.62 94 THR A N 1
ATOM 770 C CA . THR A 1 94 ? 4.387 -0.285 -1.837 1.00 93.62 94 THR A CA 1
ATOM 771 C C . THR A 1 94 ? 5.719 0.378 -1.471 1.00 93.62 94 THR A C 1
ATOM 773 O O . THR A 1 94 ? 6.632 0.401 -2.296 1.00 93.62 94 THR A O 1
ATOM 776 N N . ARG A 1 95 ? 5.872 0.861 -0.230 1.00 91.44 95 ARG A N 1
ATOM 777 C CA . ARG A 1 95 ? 7.143 1.419 0.265 1.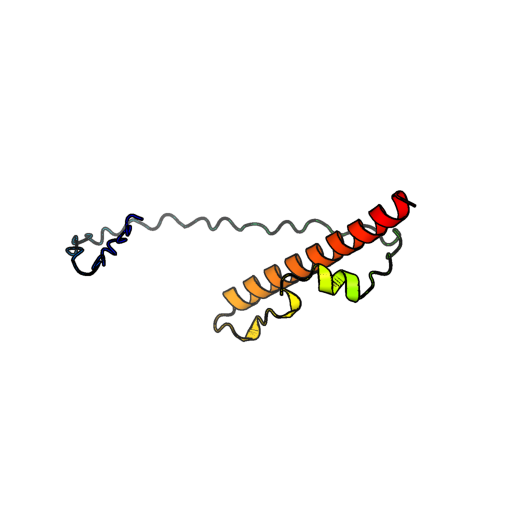00 91.44 95 ARG A CA 1
ATOM 778 C C . ARG A 1 95 ? 8.242 0.363 0.356 1.00 91.44 95 ARG A C 1
ATOM 780 O O . ARG A 1 95 ? 9.361 0.633 -0.065 1.00 91.44 95 ARG A O 1
ATOM 787 N N . GLU A 1 96 ? 7.939 -0.826 0.873 1.00 91.12 96 GLU A N 1
ATOM 788 C CA . GLU A 1 96 ? 8.909 -1.924 0.976 1.00 91.12 96 GLU A CA 1
ATOM 789 C C . GLU A 1 96 ? 9.426 -2.360 -0.400 1.00 91.12 96 GLU A C 1
ATOM 791 O O . GLU A 1 96 ? 10.634 -2.508 -0.579 1.00 91.12 96 GLU A O 1
ATOM 796 N N . ILE A 1 97 ? 8.531 -2.504 -1.382 1.00 92.56 97 ILE A N 1
ATOM 797 C CA . ILE A 1 97 ? 8.900 -2.866 -2.758 1.00 92.56 97 ILE A CA 1
ATOM 798 C C . ILE A 1 97 ? 9.749 -1.762 -3.396 1.00 92.56 97 ILE A C 1
ATOM 800 O O . ILE A 1 97 ? 10.796 -2.060 -3.964 1.00 92.56 97 ILE A O 1
ATOM 804 N N . ALA A 1 98 ? 9.348 -0.494 -3.264 1.00 91.69 98 ALA A N 1
ATOM 805 C CA . ALA A 1 98 ? 10.119 0.628 -3.797 1.00 91.69 98 ALA A CA 1
ATOM 806 C C . ALA A 1 98 ? 11.522 0.712 -3.168 1.00 91.69 98 ALA A C 1
ATOM 808 O O . ALA A 1 98 ? 12.501 0.963 -3.864 1.00 91.69 98 ALA A O 1
ATOM 809 N N . ARG A 1 99 ? 11.637 0.453 -1.860 1.00 89.81 99 ARG A N 1
ATOM 810 C CA . ARG A 1 99 ? 12.929 0.387 -1.164 1.00 89.81 99 ARG A CA 1
ATOM 811 C C . ARG A 1 99 ? 13.793 -0.767 -1.674 1.00 89.81 99 ARG A C 1
ATOM 813 O O . ARG A 1 99 ? 14.993 -0.586 -1.846 1.00 89.81 99 ARG A O 1
ATOM 820 N N . ALA A 1 100 ? 13.197 -1.937 -1.895 1.00 89.69 100 ALA A N 1
ATOM 821 C CA . ALA A 1 100 ? 13.905 -3.095 -2.429 1.00 89.69 100 ALA A CA 1
ATOM 822 C C . ALA A 1 100 ? 14.391 -2.862 -3.869 1.00 89.69 100 ALA A C 1
ATOM 824 O O . ALA A 1 100 ? 15.510 -3.245 -4.185 1.00 89.69 100 ALA A O 1
ATOM 825 N N . GLU A 1 101 ? 13.602 -2.192 -4.719 1.00 89.12 101 GLU A N 1
ATOM 826 C CA . GLU A 1 101 ? 14.026 -1.822 -6.081 1.00 89.12 101 GLU A CA 1
ATOM 827 C C . GLU A 1 101 ? 15.289 -0.949 -6.060 1.00 89.12 101 GLU A C 1
ATOM 829 O O . GLU A 1 101 ? 16.233 -1.224 -6.798 1.00 89.12 101 GLU A O 1
ATOM 834 N N . ILE A 1 102 ? 15.328 0.065 -5.188 1.00 87.19 102 ILE A N 1
ATOM 835 C CA . ILE A 1 102 ? 16.484 0.965 -5.054 1.00 87.19 102 ILE A CA 1
ATOM 836 C C . ILE A 1 102 ? 17.714 0.187 -4.587 1.00 87.19 102 ILE A C 1
ATOM 838 O O . ILE A 1 102 ? 18.754 0.245 -5.233 1.00 87.19 102 ILE A O 1
ATOM 842 N N . LEU A 1 103 ? 17.572 -0.593 -3.512 1.00 86.00 103 LEU A N 1
ATOM 843 C CA . LEU A 1 103 ? 18.686 -1.343 -2.933 1.00 86.00 103 LEU A CA 1
ATOM 844 C C . LEU A 1 103 ? 19.255 -2.388 -3.907 1.00 86.00 103 LEU A C 1
ATOM 846 O O . LEU A 1 103 ? 20.462 -2.603 -3.945 1.00 86.00 103 LEU A O 1
ATOM 850 N N . ASN A 1 104 ? 18.397 -3.026 -4.706 1.00 86.12 104 ASN A N 1
ATOM 851 C CA . ASN A 1 104 ? 18.840 -3.974 -5.726 1.00 86.12 104 ASN A CA 1
ATOM 852 C C . ASN A 1 104 ? 19.570 -3.264 -6.875 1.00 86.12 104 ASN A C 1
ATOM 854 O O . ASN A 1 104 ? 20.575 -3.775 -7.353 1.00 86.12 104 ASN A O 1
ATOM 858 N N . SER A 1 105 ? 19.105 -2.076 -7.274 1.00 80.88 105 SER A N 1
ATOM 859 C CA . SER A 1 105 ? 19.759 -1.282 -8.324 1.00 80.88 105 SER A CA 1
ATOM 860 C C . SER A 1 105 ? 21.150 -0.796 -7.894 1.00 80.88 105 SER A C 1
ATOM 862 O O . SER A 1 105 ? 22.054 -0.741 -8.717 1.00 80.88 105 SER A O 1
ATOM 864 N N . GLU A 1 106 ? 21.334 -0.474 -6.608 1.00 75.06 106 GLU A N 1
ATOM 865 C CA . GLU A 1 106 ? 22.638 -0.107 -6.029 1.00 75.06 106 GLU A CA 1
ATOM 866 C C . GLU A 1 106 ? 23.618 -1.287 -5.959 1.00 75.06 106 GLU A C 1
ATOM 868 O O . GLU A 1 106 ? 24.822 -1.073 -5.9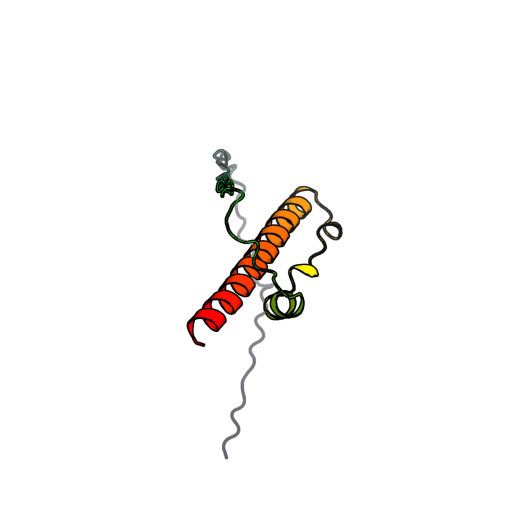79 1.00 75.06 106 GLU A O 1
ATOM 873 N N . HIS A 1 107 ? 23.124 -2.525 -5.862 1.00 75.94 107 HIS A N 1
ATOM 874 C CA . HIS A 1 107 ? 23.971 -3.720 -5.818 1.00 75.94 107 HIS A CA 1
ATOM 875 C C . HIS A 1 107 ? 24.419 -4.185 -7.216 1.00 75.94 107 HIS A C 1
ATOM 877 O O . HIS A 1 107 ? 25.420 -4.887 -7.343 1.00 75.94 107 HIS A O 1
ATOM 883 N N . GLU A 1 108 ? 23.661 -3.866 -8.267 1.00 72.06 108 GLU A N 1
ATOM 884 C CA . GLU A 1 108 ? 23.995 -4.253 -9.646 1.00 72.06 108 GLU A CA 1
ATOM 885 C C . GLU A 1 108 ? 25.017 -3.320 -10.324 1.00 72.06 108 GLU A C 1
ATOM 887 O O . GLU A 1 108 ? 25.600 -3.718 -11.335 1.00 72.06 108 GLU A O 1
ATOM 892 N N . GLY A 1 109 ? 25.230 -2.108 -9.796 1.00 58.22 109 GLY A N 1
ATOM 893 C CA . GLY A 1 109 ? 26.167 -1.106 -10.330 1.00 58.22 109 GLY A CA 1
ATOM 894 C C . GLY A 1 109 ? 27.506 -1.076 -9.609 1.00 58.22 109 GLY A C 1
ATOM 895 O O . GLY A 1 109 ? 28.521 -0.857 -10.307 1.00 58.22 109 GLY A O 1
#

Foldseek 3Di:
DDDDDDDDDDDDPPPPPPPPPPPPPPPPPPPPPPPPVVPVVVPPPDDDPDPPDQDVVQLVVQQPCLVVDDLVPDDDPVSSVVSVVVSVVSSVVSVVVSVVVVVVVVVVD

pLDDT: mean 73.89, std 18.02, range [45.44, 95.62]

Sequence (109 aa):
MMKNETKTEIIDLSITKSALVSLTKTKKRPYVKEENFVYEKDQKKSSDRHEVFIPQNALRRHDTGAANINPENVKTGFHKAKLETKRKRFLERTREIARAEILNSEHEG

Radius of gyration: 25.05 Å; chains: 1; bounding box: 65×36×63 Å

Organism: Wuchereria bancrofti (NCBI:txid6293)

Secondary structure (DSSP, 8-state):
------------GGG-------------------------------TTS------HHHHHHS--SGGG--GGG-SSHHHHHHHHHHHHHHHHHHHHHHHHHHHHHHHH-